Protein AF-A0A964Z1P3-F1 (afdb_monomer_lite)

Foldseek 3Di:
DDDPPVQDWDDPDLFKIKGDDAQVRLVVLLVLLVVLLVVLDDDPVQVPDDPVCVVVQFRPDDDPDPDQLVCLQQPFPDDPDPVVSRVVCRRPSNVSSVVLSVLSVVVSVQRDHGPDMRIDTPVNVVSVVSNVVSSVSNVD

Radius of gyration: 18.12 Å; chains: 1; bounding box: 51×29×46 Å

Structure (mmCIF, N/CA/C/O backbone):
data_AF-A0A964Z1P3-F1
#
_entry.id   AF-A0A964Z1P3-F1
#
loop_
_atom_site.group_PDB
_atom_site.id
_atom_site.type_symbol
_atom_site.label_atom_id
_atom_site.label_alt_id
_atom_site.label_comp_id
_atom_site.label_asym_id
_atom_site.label_entity_id
_atom_site.label_seq_id
_atom_site.pdbx_PDB_ins_code
_atom_site.Cartn_x
_atom_site.Cartn_y
_atom_site.Cartn_z
_atom_site.occupancy
_atom_site.B_iso_or_equiv
_atom_site.auth_seq_id
_atom_site.auth_comp_id
_atom_site.auth_asym_id
_atom_site.auth_atom_id
_atom_site.pdbx_PDB_model_num
ATOM 1 N N . MET A 1 1 ? -24.487 -14.563 20.158 1.00 34.97 1 MET A N 1
ATOM 2 C CA . MET A 1 1 ? -25.260 -13.878 19.104 1.00 34.97 1 MET A CA 1
ATOM 3 C C . MET A 1 1 ? -24.322 -12.837 18.525 1.00 34.97 1 MET A C 1
ATOM 5 O O . MET A 1 1 ? -24.200 -11.764 19.094 1.00 34.97 1 MET A O 1
ATOM 9 N N . ASN A 1 2 ? -23.524 -13.231 17.530 1.00 41.66 2 ASN A N 1
ATOM 10 C CA . ASN A 1 2 ? -22.541 -12.340 16.921 1.00 41.66 2 ASN A CA 1
ATOM 11 C C . ASN A 1 2 ? -23.286 -11.519 15.876 1.00 41.66 2 ASN A C 1
ATOM 13 O O . ASN A 1 2 ? -23.612 -12.035 14.813 1.00 41.66 2 ASN A O 1
ATOM 17 N N . GLU A 1 3 ? -23.618 -10.276 16.211 1.00 46.94 3 GLU A N 1
ATOM 18 C CA . GLU A 1 3 ? -23.947 -9.300 15.181 1.00 46.94 3 GLU A CA 1
ATOM 19 C C . GLU A 1 3 ? -22.719 -9.181 14.276 1.00 46.94 3 GLU A C 1
ATOM 21 O O . GLU A 1 3 ? -21.628 -8.854 14.752 1.00 46.94 3 GLU A O 1
ATOM 26 N N . GLU A 1 4 ? -22.883 -9.449 12.980 1.00 50.59 4 GLU A N 1
ATOM 27 C CA . GLU A 1 4 ? -21.974 -8.951 11.952 1.00 50.59 4 GLU A CA 1
ATOM 28 C C . GLU A 1 4 ? -22.030 -7.422 12.005 1.00 50.59 4 GLU A C 1
ATOM 30 O O . GLU A 1 4 ? -22.740 -6.753 11.253 1.00 50.59 4 GLU A O 1
ATOM 35 N N . LYS A 1 5 ? -21.308 -6.835 12.964 1.00 59.16 5 LYS A N 1
ATOM 36 C CA . LYS A 1 5 ? -21.015 -5.412 12.957 1.00 59.16 5 LYS A CA 1
ATOM 37 C C . LYS A 1 5 ? -20.279 -5.171 11.659 1.00 59.16 5 LYS A C 1
ATOM 39 O O . LYS A 1 5 ? -19.130 -5.560 11.538 1.00 59.16 5 LYS A O 1
ATOM 44 N N . ASN A 1 6 ? -20.960 -4.562 10.698 1.00 55.72 6 ASN A N 1
ATOM 45 C CA . ASN A 1 6 ? -20.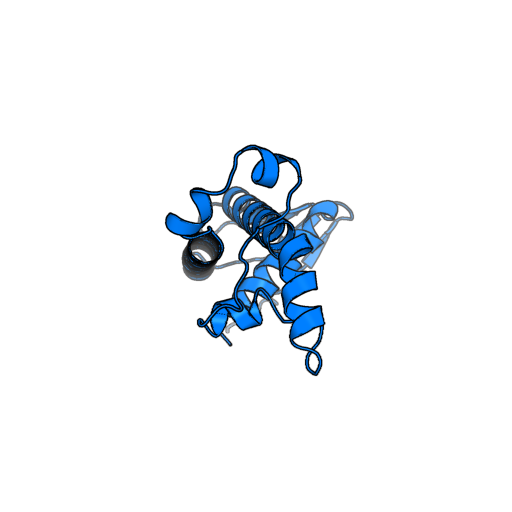388 -4.148 9.427 1.00 55.72 6 ASN A CA 1
ATOM 46 C C . ASN A 1 6 ? -19.047 -3.429 9.698 1.00 55.72 6 ASN A C 1
ATOM 48 O O . ASN A 1 6 ? -19.063 -2.318 10.243 1.00 55.72 6 ASN A O 1
ATOM 52 N N . ARG A 1 7 ? -17.922 -4.120 9.437 1.00 75.12 7 ARG A N 1
ATOM 53 C CA . ARG A 1 7 ? -16.548 -3.719 9.810 1.00 75.12 7 ARG A CA 1
ATOM 54 C C . ARG A 1 7 ? -15.865 -2.859 8.740 1.00 75.12 7 ARG A C 1
ATOM 56 O O . ARG A 1 7 ? -14.712 -2.489 8.898 1.00 75.12 7 ARG A O 1
ATOM 63 N N . GLY A 1 8 ? -16.562 -2.556 7.645 1.00 85.38 8 GLY A N 1
ATOM 64 C CA . GLY A 1 8 ? -16.033 -1.727 6.566 1.00 85.38 8 GLY A CA 1
ATOM 65 C C . GLY A 1 8 ? -15.976 -0.238 6.910 1.00 85.38 8 GLY A C 1
ATOM 66 O O . GLY A 1 8 ? -16.410 0.202 7.977 1.00 85.38 8 GLY A O 1
ATOM 67 N N . PHE A 1 9 ? -15.479 0.545 5.955 1.00 92.50 9 PHE A N 1
ATOM 68 C CA . PHE A 1 9 ? -15.463 2.001 6.043 1.00 92.50 9 PHE A CA 1
ATOM 69 C C . PHE A 1 9 ? -16.868 2.574 6.219 1.00 92.50 9 PHE A C 1
ATOM 71 O O . PHE A 1 9 ? -17.793 2.232 5.477 1.00 92.50 9 PHE A O 1
ATOM 78 N N . LYS A 1 10 ? -17.012 3.498 7.169 1.00 92.75 10 LYS A N 1
ATOM 79 C CA . LYS A 1 10 ? -18.256 4.227 7.421 1.00 92.75 10 LYS A CA 1
ATOM 80 C C . LYS A 1 10 ? -18.004 5.716 7.348 1.00 92.75 10 LYS A C 1
ATOM 82 O O . LYS A 1 10 ? -17.102 6.237 7.990 1.00 92.75 10 LYS A O 1
ATOM 87 N N . LYS A 1 11 ? -18.821 6.422 6.576 1.00 93.19 11 LYS A N 1
ATOM 88 C CA . LYS A 1 11 ? -18.827 7.882 6.610 1.00 93.19 11 LYS A CA 1
ATOM 89 C C . LYS A 1 11 ? -19.460 8.329 7.933 1.00 93.19 11 LYS A C 1
ATOM 91 O O . LYS A 1 11 ? -20.631 8.041 8.159 1.00 93.19 11 LYS A O 1
ATOM 96 N N . GLU A 1 12 ? -18.691 9.000 8.789 1.00 88.50 12 GLU A N 1
ATOM 97 C CA . GLU A 1 12 ? -19.182 9.587 10.050 1.00 88.50 12 GLU A CA 1
ATOM 98 C C . GLU A 1 12 ? -19.747 10.985 9.789 1.00 88.50 12 GLU A C 1
ATOM 100 O O . GLU A 1 12 ? -20.869 11.306 10.172 1.00 88.50 12 GLU A O 1
ATOM 105 N N . THR A 1 13 ? -18.965 11.812 9.090 1.00 91.44 13 THR A N 1
ATOM 106 C CA . THR A 1 13 ? -19.312 13.181 8.691 1.00 91.44 13 THR A CA 1
ATOM 107 C C . THR A 1 13 ? -18.771 13.461 7.287 1.00 91.44 13 THR A C 1
ATOM 109 O O . THR A 1 13 ? -18.138 12.605 6.669 1.00 91.44 13 THR A O 1
ATOM 112 N N . ASP A 1 14 ? -18.990 14.662 6.748 1.00 92.31 14 ASP A N 1
ATOM 113 C CA . ASP A 1 14 ? -18.321 15.076 5.505 1.00 92.31 14 ASP A CA 1
ATOM 114 C C . ASP A 1 14 ? -16.795 15.187 5.664 1.00 92.31 14 ASP A C 1
ATOM 116 O O . ASP A 1 14 ? -16.054 15.041 4.692 1.00 92.31 14 ASP A O 1
ATOM 120 N N . GLU A 1 15 ? -16.309 15.356 6.894 1.00 95.00 15 GLU A N 1
ATOM 121 C CA . GLU A 1 15 ? -14.888 15.510 7.209 1.00 95.00 15 GLU A CA 1
ATOM 122 C C . GLU A 1 15 ? -14.187 14.205 7.594 1.00 95.00 15 GLU A C 1
ATOM 124 O O . GLU A 1 15 ? -12.958 14.145 7.501 1.00 95.00 15 GLU A O 1
ATOM 129 N N . PHE A 1 16 ? -14.931 13.173 8.011 1.00 94.81 16 PHE A N 1
ATOM 130 C CA . PHE A 1 16 ? -14.352 11.941 8.544 1.00 94.81 16 PHE A CA 1
ATOM 131 C C . PHE A 1 16 ? -15.017 10.658 8.039 1.00 94.81 16 PHE A C 1
ATOM 133 O O . PHE A 1 16 ? -16.242 10.525 7.970 1.00 94.81 16 PHE A O 1
ATOM 140 N N . VAL A 1 17 ? -14.166 9.664 7.804 1.00 95.25 17 VAL A N 1
ATOM 141 C CA . VAL A 1 17 ? -14.505 8.257 7.595 1.00 95.25 17 VAL A CA 1
ATOM 142 C C . VAL A 1 17 ? -13.933 7.457 8.766 1.00 95.25 17 VAL A C 1
ATOM 144 O O . VAL A 1 17 ? -12.785 7.666 9.153 1.00 95.25 17 VAL A O 1
ATOM 147 N N . SER A 1 18 ? -14.713 6.549 9.345 1.00 93.62 18 SER A N 1
ATOM 148 C CA . SER A 1 18 ? -14.265 5.632 10.390 1.00 93.62 18 SER A CA 1
ATOM 149 C C . SER A 1 18 ? -14.058 4.215 9.858 1.00 93.62 18 SER A C 1
ATOM 151 O O . SER A 1 18 ? -14.740 3.762 8.934 1.00 93.62 18 SER A O 1
ATOM 153 N N . LEU A 1 19 ? -13.094 3.515 10.453 1.00 92.31 19 LEU A N 1
ATOM 154 C CA . LEU A 1 19 ? -12.837 2.091 10.258 1.00 92.31 19 LEU A CA 1
ATOM 155 C C . LEU A 1 19 ? -12.567 1.465 11.629 1.00 92.31 19 LEU A C 1
ATOM 157 O O . LEU A 1 19 ? -11.793 1.998 12.423 1.00 92.31 19 LEU A O 1
ATOM 161 N N . PHE A 1 20 ? -13.217 0.343 11.920 1.00 90.62 20 PHE A N 1
ATOM 162 C CA . PHE A 1 20 ? -12.948 -0.413 13.138 1.00 90.62 20 PHE A CA 1
ATOM 163 C C . PHE A 1 20 ? -11.982 -1.551 12.816 1.00 90.62 20 PHE A C 1
ATOM 165 O O . PHE A 1 20 ? -12.289 -2.361 11.945 1.00 90.62 20 PHE A O 1
ATOM 172 N N . LEU A 1 21 ? -10.852 -1.597 13.523 1.00 90.50 21 LEU A N 1
ATOM 173 C CA . LEU A 1 21 ? -9.865 -2.670 13.444 1.00 90.50 21 LEU A CA 1
ATOM 174 C C . LEU A 1 21 ? -9.630 -3.238 14.845 1.00 90.50 21 LEU A C 1
ATOM 176 O O . LEU A 1 21 ? -9.477 -2.488 15.810 1.00 90.50 21 LEU A O 1
ATOM 180 N N . GLU A 1 22 ? -9.602 -4.560 14.958 1.00 91.62 22 GLU A N 1
ATOM 181 C CA . GLU A 1 22 ? -9.231 -5.257 16.188 1.00 91.62 22 GLU A CA 1
ATOM 182 C C . GLU A 1 22 ? -7.721 -5.104 16.460 1.00 91.62 22 GLU A C 1
ATOM 184 O O . GLU A 1 22 ? -6.942 -4.919 15.522 1.00 91.62 22 GLU A O 1
ATOM 189 N N . PRO A 1 23 ? -7.256 -5.240 17.718 1.00 92.38 23 PRO A N 1
ATOM 190 C CA . PRO A 1 23 ? -5.832 -5.162 18.062 1.00 92.38 23 PRO A CA 1
ATOM 191 C C . PRO A 1 23 ? -4.921 -6.010 17.173 1.00 92.38 23 PRO A C 1
ATOM 193 O O . PRO A 1 23 ? -3.850 -5.565 16.764 1.00 92.38 23 PRO A O 1
ATOM 196 N N . LEU A 1 24 ? -5.364 -7.229 16.846 1.00 92.75 24 LEU A N 1
ATOM 197 C CA . LEU A 1 24 ? -4.620 -8.133 15.976 1.00 92.75 24 LEU A CA 1
ATOM 198 C C . LEU A 1 24 ? -4.585 -7.637 14.526 1.00 92.75 24 LEU A C 1
ATOM 200 O O . LEU A 1 24 ? -3.561 -7.779 13.868 1.00 92.75 24 LEU A O 1
ATOM 204 N N . GLU A 1 25 ? -5.677 -7.048 14.034 1.00 93.25 25 GLU A N 1
ATOM 205 C CA . GLU A 1 25 ? -5.746 -6.478 12.685 1.00 93.25 25 GLU A CA 1
ATOM 206 C C . GLU A 1 25 ? -4.837 -5.249 12.571 1.00 93.25 25 GLU A C 1
ATOM 208 O O . GLU A 1 25 ? -4.132 -5.118 11.575 1.00 93.25 25 GLU A O 1
ATOM 213 N N . ILE A 1 26 ? -4.787 -4.395 13.603 1.00 93.69 26 ILE A N 1
ATOM 214 C CA . ILE A 1 26 ? -3.851 -3.261 13.668 1.00 93.69 26 ILE A CA 1
ATOM 215 C C . ILE A 1 26 ? -2.409 -3.769 13.656 1.00 93.69 26 ILE A C 1
ATOM 217 O O . ILE A 1 26 ? -1.622 -3.330 12.825 1.00 93.69 26 ILE A O 1
ATOM 221 N N . ALA A 1 27 ? -2.067 -4.726 14.524 1.00 94.19 27 ALA A N 1
ATOM 222 C CA . ALA A 1 27 ? -0.715 -5.278 14.589 1.00 94.19 27 ALA A CA 1
ATOM 223 C C . ALA A 1 27 ? -0.290 -5.921 13.258 1.00 94.19 27 ALA A C 1
ATOM 225 O O . ALA A 1 27 ? 0.810 -5.665 12.769 1.00 94.19 27 ALA A O 1
ATOM 226 N N . LEU A 1 28 ? -1.178 -6.710 12.644 1.00 94.94 28 LEU A N 1
ATOM 227 C CA . LEU A 1 28 ? -0.928 -7.334 11.348 1.00 94.94 28 LEU A CA 1
ATOM 228 C C . LEU A 1 28 ? -0.746 -6.285 10.247 1.00 94.94 28 LEU A C 1
ATOM 230 O O . LEU A 1 28 ? 0.199 -6.379 9.466 1.00 94.94 28 LEU A O 1
ATOM 234 N N . LEU A 1 29 ? -1.627 -5.285 10.186 1.00 95.25 29 LEU A N 1
ATOM 235 C CA . LEU A 1 29 ? -1.549 -4.220 9.192 1.00 95.25 29 LEU A CA 1
ATOM 236 C C . LEU A 1 29 ? -0.252 -3.417 9.338 1.00 95.25 29 LEU A C 1
ATOM 238 O O . LEU A 1 29 ? 0.402 -3.157 8.332 1.00 95.25 29 LEU A O 1
ATOM 242 N N . THR A 1 30 ? 0.156 -3.093 10.568 1.00 96.44 30 THR A N 1
ATOM 243 C CA . THR A 1 30 ? 1.444 -2.448 10.858 1.00 96.44 30 THR A CA 1
ATOM 244 C C . THR A 1 30 ? 2.601 -3.257 10.281 1.00 96.44 30 THR A C 1
ATOM 246 O O . THR A 1 30 ? 3.358 -2.737 9.465 1.00 96.44 30 THR A O 1
ATOM 249 N N . THR A 1 31 ? 2.690 -4.550 10.613 1.00 97.44 31 THR A N 1
ATOM 250 C CA . THR A 1 31 ? 3.768 -5.417 10.112 1.00 97.44 31 THR A CA 1
ATOM 251 C C . THR A 1 31 ? 3.768 -5.524 8.586 1.00 97.44 31 THR A C 1
ATOM 253 O O . THR A 1 31 ? 4.828 -5.453 7.967 1.00 97.44 31 THR A O 1
ATOM 256 N N . LEU A 1 32 ? 2.600 -5.667 7.953 1.00 97.75 32 LEU A N 1
ATOM 257 C CA . LEU A 1 32 ? 2.504 -5.768 6.493 1.00 97.75 32 LEU A CA 1
ATOM 258 C C . LEU A 1 32 ? 2.932 -4.470 5.796 1.00 97.75 32 LEU A C 1
ATOM 260 O O . LEU A 1 32 ? 3.622 -4.512 4.777 1.00 97.75 32 LEU A O 1
ATOM 264 N N . ILE A 1 33 ? 2.554 -3.312 6.339 1.00 97.94 33 ILE A N 1
ATOM 265 C CA . ILE A 1 33 ? 2.956 -2.020 5.776 1.00 97.94 33 ILE A CA 1
ATOM 266 C C . ILE A 1 33 ? 4.465 -1.794 5.959 1.00 97.94 33 ILE A C 1
ATOM 268 O O . ILE A 1 33 ? 5.123 -1.329 5.028 1.00 97.94 33 ILE A O 1
ATOM 272 N N . GLU A 1 34 ? 5.040 -2.164 7.105 1.00 97.81 34 GLU A N 1
ATOM 273 C CA . GLU A 1 34 ? 6.493 -2.113 7.332 1.00 97.81 34 GLU A CA 1
ATOM 274 C C . GLU A 1 34 ? 7.261 -3.003 6.345 1.00 97.81 34 GLU A C 1
ATOM 276 O O . GLU A 1 34 ? 8.266 -2.573 5.774 1.00 97.81 34 GLU A O 1
ATOM 281 N N . GLN A 1 35 ? 6.760 -4.213 6.079 1.00 96.50 35 GLN A N 1
ATOM 282 C CA . GLN A 1 35 ? 7.329 -5.113 5.074 1.00 96.50 35 GLN A CA 1
ATOM 283 C C . GLN A 1 35 ? 7.271 -4.511 3.666 1.00 96.50 35 GLN A C 1
ATOM 285 O O . GLN A 1 35 ? 8.262 -4.569 2.942 1.00 96.50 35 GLN A O 1
ATOM 290 N N . ILE A 1 36 ? 6.154 -3.880 3.288 1.00 96.50 36 ILE A N 1
ATOM 291 C CA . ILE A 1 36 ? 6.029 -3.184 1.997 1.00 96.50 36 ILE A CA 1
ATOM 292 C C . ILE A 1 36 ? 7.026 -2.034 1.886 1.00 96.50 36 ILE A C 1
ATOM 294 O O . ILE A 1 36 ? 7.656 -1.881 0.843 1.00 96.50 36 ILE A O 1
ATOM 298 N N . ILE A 1 37 ? 7.196 -1.236 2.942 1.00 96.94 37 ILE A N 1
ATOM 299 C CA . ILE A 1 37 ? 8.196 -0.161 2.955 1.00 96.94 37 ILE A CA 1
ATOM 300 C C . ILE A 1 37 ? 9.589 -0.749 2.737 1.00 96.94 37 ILE A C 1
ATOM 302 O O . ILE A 1 37 ? 10.299 -0.289 1.848 1.00 96.94 37 ILE A O 1
ATOM 306 N N . SER A 1 38 ? 9.949 -1.791 3.491 1.00 94.44 38 SER A N 1
ATOM 307 C CA . SER A 1 38 ? 11.250 -2.451 3.359 1.00 94.44 38 SER A CA 1
ATOM 308 C C . SER A 1 38 ? 11.477 -3.033 1.964 1.00 94.44 38 SER A C 1
ATOM 310 O O . SER A 1 38 ? 12.603 -3.009 1.484 1.00 94.44 38 SER A O 1
ATOM 312 N N . LEU A 1 39 ? 10.433 -3.558 1.320 1.00 93.00 39 LEU A N 1
ATOM 313 C CA . LEU A 1 39 ? 10.505 -4.123 -0.027 1.00 93.00 39 LEU A CA 1
ATOM 314 C C . LEU A 1 39 ? 10.656 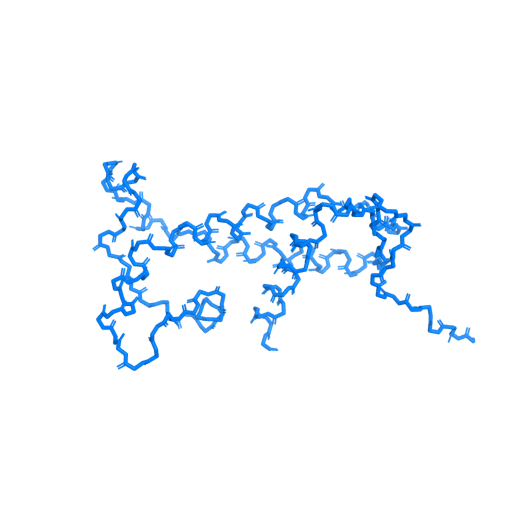-3.037 -1.108 1.00 93.00 39 LEU A C 1
ATOM 316 O O . LEU A 1 39 ? 11.303 -3.247 -2.132 1.00 93.00 39 LEU A O 1
ATOM 320 N N . LEU A 1 40 ? 10.025 -1.879 -0.906 1.00 92.75 40 LEU A N 1
ATOM 321 C CA . LEU A 1 40 ? 10.049 -0.772 -1.863 1.00 92.75 40 LEU A CA 1
ATOM 322 C C . LEU A 1 40 ? 11.311 0.086 -1.759 1.00 92.75 40 LEU A C 1
ATOM 324 O O . LEU A 1 40 ? 11.643 0.772 -2.733 1.00 92.75 40 LEU A O 1
ATOM 328 N N . GLU A 1 41 ? 11.992 0.076 -0.613 1.00 90.31 41 GLU A N 1
ATOM 329 C CA . GLU A 1 41 ? 13.271 0.757 -0.447 1.00 90.31 41 GLU A CA 1
ATOM 330 C C . GLU A 1 41 ? 14.322 0.165 -1.408 1.00 90.31 41 GLU A C 1
ATOM 332 O O . GLU A 1 41 ? 14.474 -1.053 -1.475 1.00 90.31 41 GLU A O 1
ATOM 337 N N . PRO A 1 42 ? 15.034 1.005 -2.183 1.00 74.25 42 PRO A N 1
ATOM 338 C CA . PRO A 1 42 ? 16.013 0.525 -3.153 1.00 74.25 42 PRO A CA 1
ATOM 339 C C . PRO A 1 42 ? 17.177 -0.186 -2.456 1.00 74.25 42 PRO A C 1
ATOM 341 O O . PRO A 1 42 ? 17.602 0.219 -1.362 1.00 74.25 42 PRO A O 1
ATOM 344 N N . GLU A 1 43 ? 17.726 -1.210 -3.111 1.00 69.19 43 GLU A N 1
ATOM 345 C CA . GLU A 1 43 ? 18.898 -1.927 -2.608 1.00 69.19 43 GLU A CA 1
ATOM 346 C C . GLU A 1 43 ? 20.117 -0.993 -2.510 1.00 69.19 43 GLU A C 1
ATOM 348 O O . GLU A 1 43 ? 20.234 0.004 -3.227 1.00 69.19 43 GLU A O 1
ATOM 353 N N . GLU A 1 44 ? 21.066 -1.293 -1.616 1.00 58.22 44 GLU A N 1
ATOM 3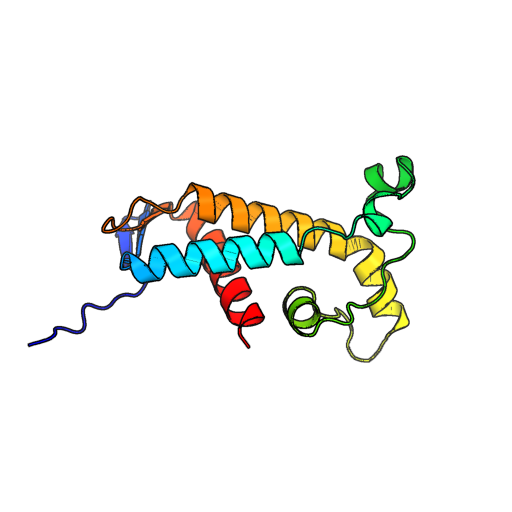54 C CA . GLU A 1 44 ? 22.234 -0.426 -1.386 1.00 58.22 44 GLU A CA 1
ATOM 355 C C . GLU A 1 44 ? 23.063 -0.174 -2.655 1.00 58.22 44 GLU A C 1
ATOM 357 O O . GLU A 1 44 ? 23.587 0.924 -2.837 1.00 58.22 44 GLU A O 1
ATOM 362 N N . HIS A 1 45 ? 23.113 -1.136 -3.578 1.00 54.69 45 HIS A N 1
ATOM 363 C CA . HIS A 1 45 ? 23.817 -0.995 -4.855 1.00 54.69 45 HIS A CA 1
ATOM 364 C C . HIS A 1 45 ? 23.136 -0.025 -5.839 1.00 54.69 45 HIS A C 1
ATOM 366 O O . HIS A 1 45 ? 23.803 0.511 -6.722 1.00 54.69 45 HIS A O 1
ATOM 372 N N . GLU A 1 46 ? 21.841 0.257 -5.670 1.00 56.09 46 GLU A N 1
ATOM 373 C CA . GLU A 1 46 ? 21.105 1.275 -6.437 1.00 56.09 46 GLU A CA 1
ATOM 374 C C . GLU A 1 46 ? 21.242 2.673 -5.809 1.00 56.09 46 GLU A C 1
ATOM 376 O O . GLU A 1 46 ? 21.042 3.693 -6.468 1.00 56.09 46 GLU A O 1
ATOM 381 N N . LYS A 1 47 ? 21.650 2.759 -4.535 1.00 53.44 47 LYS A N 1
ATOM 382 C CA . LYS A 1 47 ? 21.901 4.040 -3.853 1.00 53.44 47 LYS A CA 1
ATOM 383 C C . LYS A 1 47 ? 23.205 4.705 -4.296 1.00 53.44 47 LYS A C 1
ATOM 385 O O . LYS A 1 47 ? 23.371 5.897 -4.030 1.00 53.44 47 LYS A O 1
ATOM 390 N N . ASP A 1 48 ? 24.090 3.994 -4.993 1.00 52.03 48 ASP A N 1
ATOM 391 C CA . ASP A 1 48 ? 25.405 4.483 -5.441 1.00 52.03 48 ASP A CA 1
ATOM 392 C C . ASP A 1 48 ? 25.366 5.203 -6.809 1.00 52.03 48 ASP A C 1
ATOM 394 O O . ASP A 1 48 ? 26.374 5.384 -7.490 1.00 52.03 48 ASP A O 1
ATOM 398 N N . LEU A 1 49 ? 24.171 5.626 -7.237 1.00 56.97 49 LEU A N 1
ATOM 399 C CA . LEU A 1 49 ? 23.982 6.427 -8.443 1.00 56.97 49 LEU A CA 1
ATOM 400 C C . LEU A 1 49 ? 24.610 7.823 -8.317 1.00 56.97 49 LEU A C 1
ATOM 402 O O . LEU A 1 49 ? 24.591 8.446 -7.249 1.00 56.97 49 LEU A O 1
ATOM 406 N N . ASP A 1 50 ? 25.094 8.324 -9.459 1.00 65.44 50 ASP A N 1
ATOM 407 C CA . ASP A 1 50 ? 25.620 9.679 -9.651 1.00 65.44 50 ASP A CA 1
ATOM 408 C C . ASP A 1 50 ? 24.701 10.726 -8.978 1.00 65.44 50 ASP A C 1
ATOM 410 O O . ASP A 1 50 ? 23.495 10.760 -9.258 1.00 65.44 50 ASP A O 1
ATOM 414 N N . PRO A 1 51 ? 25.231 11.601 -8.100 1.00 65.12 51 PRO A N 1
ATOM 415 C CA . PRO A 1 51 ? 24.474 12.685 -7.479 1.00 65.12 51 PRO A CA 1
ATOM 416 C C . PRO A 1 51 ? 23.643 13.524 -8.461 1.00 65.12 51 PRO A C 1
ATOM 418 O O . PRO A 1 51 ? 22.554 13.970 -8.099 1.00 65.12 51 PRO A O 1
ATOM 421 N N . LEU A 1 52 ? 24.102 13.713 -9.704 1.00 69.81 52 LEU A N 1
ATOM 422 C CA . LEU A 1 52 ? 23.345 14.446 -10.719 1.00 69.81 52 LEU A CA 1
ATOM 423 C C . LEU A 1 52 ? 22.128 13.651 -11.217 1.00 69.81 52 LEU A C 1
ATOM 425 O O . LEU A 1 52 ? 21.041 14.210 -11.354 1.00 69.81 52 LEU A O 1
ATOM 429 N N . ALA A 1 53 ? 22.271 12.338 -11.408 1.00 63.94 53 ALA A N 1
ATOM 430 C CA . ALA A 1 53 ? 21.162 11.448 -11.755 1.00 63.94 53 ALA A CA 1
ATOM 431 C C . ALA A 1 53 ? 20.080 11.448 -10.660 1.00 63.94 53 ALA A C 1
ATOM 433 O O . ALA A 1 53 ? 18.884 11.474 -10.962 1.00 63.94 53 ALA A O 1
ATOM 434 N N . LYS A 1 54 ? 20.491 11.546 -9.385 1.00 64.81 54 LYS A N 1
ATOM 435 C CA . LYS A 1 54 ? 19.559 11.650 -8.255 1.00 64.81 54 LYS A CA 1
ATOM 436 C C . LYS A 1 54 ? 18.702 12.912 -8.290 1.00 64.81 54 LYS A C 1
ATOM 438 O O . LYS A 1 54 ? 17.531 12.831 -7.922 1.00 64.81 54 LYS A O 1
ATOM 443 N N . VAL A 1 55 ? 19.279 14.036 -8.720 1.00 64.31 55 VAL A N 1
ATOM 444 C CA . VAL A 1 55 ? 18.601 15.340 -8.835 1.00 64.31 55 VAL A CA 1
ATOM 445 C C . VAL A 1 55 ? 17.658 15.381 -10.038 1.00 64.31 55 VAL A C 1
ATOM 447 O O . VAL A 1 55 ? 16.593 15.984 -9.956 1.00 64.31 55 VAL A O 1
ATOM 450 N N . VAL A 1 56 ? 18.031 14.733 -11.144 1.00 68.06 56 VAL A N 1
ATOM 451 C CA . VAL A 1 56 ? 17.236 14.723 -12.385 1.00 68.06 56 VAL A CA 1
ATOM 452 C C . VAL A 1 56 ? 16.171 13.610 -12.386 1.00 68.06 56 VAL A C 1
ATOM 454 O O . VAL A 1 56 ? 15.234 13.664 -13.175 1.00 68.06 56 VAL A O 1
ATOM 457 N N . GLY A 1 57 ? 16.268 12.630 -11.479 1.00 59.44 57 GLY A N 1
ATOM 458 C CA . GLY A 1 57 ? 15.284 11.551 -11.330 1.00 59.44 57 GLY A CA 1
ATOM 459 C C . GLY A 1 57 ? 15.391 10.458 -12.397 1.00 59.44 57 GLY A C 1
ATOM 460 O O . GLY A 1 57 ? 14.393 9.820 -12.708 1.00 59.44 57 GLY A O 1
ATOM 461 N N . ILE A 1 58 ? 16.580 10.263 -12.978 1.00 58.84 58 ILE A N 1
ATOM 462 C CA . ILE A 1 58 ? 16.824 9.267 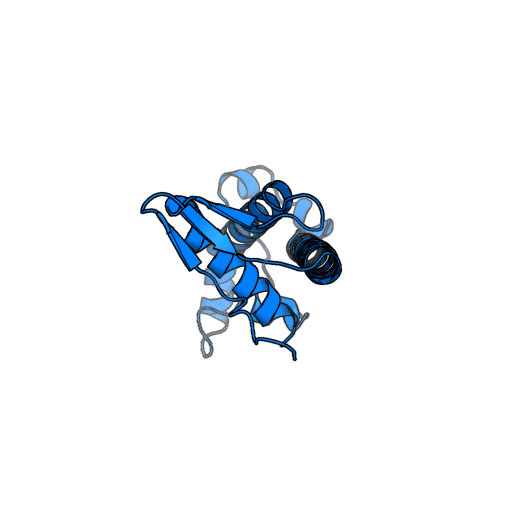-14.029 1.00 58.84 58 ILE A CA 1
ATOM 463 C C . ILE A 1 58 ? 17.734 8.178 -13.470 1.00 58.84 58 ILE A C 1
ATOM 465 O O . ILE A 1 58 ? 18.927 8.421 -13.286 1.00 58.84 58 ILE A O 1
ATOM 469 N N . ASP A 1 59 ? 17.215 6.965 -13.289 1.00 61.72 59 ASP A N 1
ATOM 470 C CA . ASP A 1 59 ? 18.048 5.829 -12.885 1.00 61.72 59 ASP A CA 1
ATOM 471 C C . ASP A 1 59 ? 18.721 5.224 -14.124 1.00 61.72 59 ASP A C 1
ATOM 473 O O . ASP A 1 59 ? 18.080 4.761 -15.063 1.00 61.72 59 ASP A O 1
ATOM 477 N N . SER A 1 60 ? 20.052 5.265 -14.194 1.00 54.12 60 SER A N 1
ATOM 478 C CA . SER A 1 60 ? 20.801 4.814 -15.381 1.00 54.12 60 SER A CA 1
ATOM 479 C C . SER A 1 60 ? 20.718 3.300 -15.626 1.00 54.12 60 SER A C 1
ATOM 481 O O . SER A 1 60 ? 21.065 2.845 -16.717 1.00 54.12 60 SER A O 1
ATOM 483 N N . LYS A 1 61 ? 20.236 2.537 -14.636 1.00 55.16 61 LYS A N 1
ATOM 484 C CA . LYS A 1 61 ? 19.986 1.095 -14.687 1.00 55.16 61 LYS A CA 1
ATOM 485 C C . LYS A 1 61 ? 18.770 0.758 -13.821 1.00 55.16 61 LYS A C 1
ATOM 487 O O . LYS A 1 61 ? 18.933 0.424 -12.657 1.00 55.16 61 LYS A O 1
ATOM 492 N N . THR A 1 62 ? 17.567 0.840 -14.376 1.00 59.47 62 THR A N 1
ATOM 493 C CA . THR A 1 62 ? 16.447 0.062 -13.829 1.00 59.47 62 THR A CA 1
ATOM 494 C C . THR A 1 62 ? 16.373 -1.239 -14.612 1.00 59.47 62 THR A C 1
ATOM 496 O O . THR A 1 62 ? 16.426 -1.255 -15.843 1.00 59.47 62 THR A O 1
ATOM 499 N N . THR A 1 63 ? 16.329 -2.346 -13.891 1.00 65.12 63 THR A N 1
ATOM 500 C CA . THR A 1 63 ? 16.045 -3.662 -14.450 1.00 65.12 63 THR A CA 1
ATOM 501 C C . THR A 1 63 ? 14.759 -4.147 -13.822 1.00 65.12 63 THR A C 1
ATOM 503 O O . THR A 1 63 ? 14.565 -3.977 -12.621 1.00 65.12 63 THR A O 1
ATOM 506 N N . ARG A 1 64 ? 13.896 -4.771 -14.627 1.00 74.12 64 ARG A N 1
ATOM 507 C CA . ARG A 1 64 ? 12.656 -5.383 -14.146 1.00 74.12 64 ARG A CA 1
ATOM 508 C C . ARG A 1 64 ? 12.916 -6.216 -12.871 1.00 74.12 64 ARG A C 1
ATOM 510 O O . ARG A 1 64 ? 13.804 -7.073 -12.914 1.00 74.12 64 ARG A O 1
ATOM 517 N N . PRO A 1 65 ? 12.156 -6.005 -11.778 1.00 74.69 65 PRO A N 1
ATOM 518 C CA . PRO A 1 65 ? 12.309 -6.794 -10.560 1.00 74.69 65 PRO A CA 1
ATOM 519 C C . PRO A 1 65 ? 12.133 -8.292 -10.828 1.00 74.69 65 PRO A C 1
ATOM 521 O O . PRO A 1 65 ? 11.276 -8.690 -11.617 1.00 74.69 65 PRO A O 1
ATOM 524 N N . ILE A 1 66 ? 12.938 -9.119 -10.159 1.00 75.88 66 ILE A N 1
ATOM 525 C CA . ILE A 1 66 ? 12.804 -10.587 -10.198 1.00 75.88 66 ILE A CA 1
ATOM 526 C C . ILE A 1 66 ? 11.720 -11.055 -9.212 1.00 75.88 66 ILE A C 1
ATOM 528 O O . ILE A 1 66 ? 11.131 -12.115 -9.396 1.00 75.88 66 ILE A O 1
ATOM 532 N N . ASP A 1 67 ? 11.446 -10.262 -8.175 1.00 87.31 67 ASP A N 1
ATOM 533 C CA . ASP A 1 67 ? 10.452 -10.563 -7.148 1.00 87.31 67 ASP A CA 1
ATOM 534 C C . ASP A 1 67 ? 9.016 -10.345 -7.671 1.00 87.31 67 ASP A C 1
ATOM 536 O O . ASP A 1 67 ? 8.645 -9.242 -8.086 1.00 87.31 67 ASP A O 1
ATOM 540 N N . ASP A 1 68 ? 8.193 -11.395 -7.616 1.00 89.19 68 ASP A N 1
ATOM 541 C CA . ASP A 1 68 ? 6.790 -11.382 -8.048 1.00 89.19 68 ASP A CA 1
ATOM 542 C C . ASP A 1 68 ? 5.925 -10.365 -7.282 1.00 89.19 68 ASP A C 1
ATOM 544 O O . ASP A 1 68 ? 4.980 -9.804 -7.841 1.00 89.19 68 ASP A O 1
ATOM 548 N N . VAL A 1 69 ? 6.232 -10.109 -6.008 1.00 92.81 69 VAL A N 1
ATOM 549 C CA . VAL A 1 69 ? 5.546 -9.111 -5.177 1.00 92.81 69 VAL A CA 1
ATOM 550 C C . VAL A 1 69 ? 5.852 -7.712 -5.703 1.00 92.81 69 VAL A C 1
ATOM 552 O O . VAL A 1 69 ? 4.937 -6.909 -5.905 1.00 92.81 69 VAL A O 1
ATOM 555 N N . LEU A 1 70 ? 7.123 -7.433 -6.009 1.00 91.25 70 LEU A N 1
ATOM 556 C CA . LEU A 1 70 ? 7.523 -6.165 -6.621 1.00 91.25 70 LEU A CA 1
ATOM 557 C C . LEU A 1 70 ? 6.905 -5.982 -8.004 1.00 91.25 70 LEU A C 1
ATOM 559 O O . LEU A 1 70 ? 6.469 -4.879 -8.310 1.00 91.25 70 LEU A O 1
ATOM 563 N N . LEU A 1 71 ? 6.781 -7.039 -8.808 1.00 91.12 71 LEU A N 1
ATOM 564 C CA . LEU A 1 71 ? 6.101 -6.961 -10.106 1.00 91.12 71 LEU A CA 1
ATOM 565 C C . LEU A 1 71 ? 4.611 -6.618 -9.987 1.00 91.12 71 LEU A C 1
ATOM 567 O O . LEU A 1 71 ? 4.060 -5.968 -10.873 1.00 91.12 71 LEU A O 1
ATOM 571 N N . ARG A 1 72 ? 3.945 -7.019 -8.897 1.00 93.81 72 ARG A N 1
ATOM 572 C CA . ARG A 1 72 ? 2.554 -6.611 -8.626 1.00 93.81 72 ARG A CA 1
ATOM 573 C C . ARG A 1 72 ? 2.466 -5.171 -8.131 1.00 93.81 72 ARG A C 1
ATOM 575 O O . ARG A 1 72 ? 1.522 -4.468 -8.487 1.00 93.81 72 ARG A O 1
ATOM 582 N N . LEU A 1 73 ? 3.422 -4.733 -7.312 1.00 93.75 73 LEU A N 1
ATOM 583 C CA . LEU A 1 73 ? 3.460 -3.374 -6.762 1.00 93.75 73 LEU A CA 1
ATOM 584 C C . LEU A 1 73 ? 3.943 -2.328 -7.779 1.00 93.75 73 LEU A C 1
ATOM 586 O O . LEU A 1 73 ? 3.498 -1.180 -7.727 1.00 93.75 73 LEU A O 1
ATOM 590 N N . LEU A 1 74 ? 4.831 -2.720 -8.689 1.00 92.00 74 LEU A N 1
ATOM 591 C CA . LEU A 1 74 ? 5.495 -1.895 -9.700 1.00 92.00 74 LEU A CA 1
ATOM 592 C C . LEU A 1 74 ? 5.348 -2.556 -11.086 1.00 92.00 74 LEU A C 1
ATOM 594 O O . LEU A 1 74 ? 6.332 -3.032 -11.661 1.00 92.00 74 LEU A O 1
ATOM 598 N N . PRO A 1 75 ? 4.114 -2.631 -11.616 1.00 89.88 75 PRO A N 1
ATOM 599 C CA . PRO A 1 75 ? 3.842 -3.341 -12.857 1.00 89.88 75 PRO A CA 1
ATOM 600 C C . PRO A 1 75 ? 4.432 -2.634 -14.081 1.00 89.88 75 PRO A C 1
ATOM 602 O O . PRO A 1 75 ? 4.588 -1.413 -14.120 1.00 89.88 75 PRO A O 1
ATOM 605 N N . ASP A 1 76 ? 4.699 -3.425 -15.117 1.00 87.88 76 ASP A N 1
ATOM 606 C CA . ASP A 1 76 ? 5.124 -2.952 -16.433 1.00 87.88 76 ASP A CA 1
ATOM 607 C C . ASP A 1 76 ? 4.029 -2.070 -17.057 1.00 87.88 76 ASP A C 1
ATOM 609 O O . ASP A 1 76 ? 2.868 -2.475 -17.140 1.00 87.88 76 ASP A O 1
ATOM 613 N N . ALA A 1 77 ? 4.396 -0.882 -17.546 1.00 88.00 77 ALA A N 1
ATOM 614 C CA . ALA A 1 77 ? 3.459 -0.003 -18.254 1.00 88.00 77 ALA A CA 1
ATOM 615 C C . ALA A 1 77 ? 3.080 -0.532 -19.648 1.00 88.00 77 ALA A C 1
ATOM 617 O O . ALA A 1 77 ? 2.000 -0.226 -20.153 1.00 88.00 77 ALA A O 1
ATOM 618 N N . TYR A 1 78 ? 3.957 -1.342 -20.249 1.00 87.38 78 TYR A N 1
ATOM 619 C CA . TYR A 1 78 ? 3.774 -1.957 -21.559 1.00 87.38 78 TYR A CA 1
ATOM 620 C C . TYR A 1 78 ? 4.056 -3.458 -21.449 1.00 87.38 78 TYR A C 1
ATOM 622 O O . TYR A 1 78 ? 5.149 -3.851 -21.054 1.00 87.38 78 TYR A O 1
ATOM 630 N N . GLN A 1 79 ? 3.069 -4.300 -21.771 1.00 85.12 79 GLN A N 1
ATOM 631 C CA . GLN A 1 79 ? 3.206 -5.760 -21.636 1.00 85.12 79 GLN A CA 1
ATOM 632 C C . GLN A 1 79 ? 3.931 -6.407 -22.823 1.00 85.12 79 GLN A C 1
ATOM 634 O O . GLN A 1 79 ? 4.657 -7.381 -22.634 1.00 85.12 79 GLN A O 1
ATOM 639 N N . ASP A 1 80 ? 3.769 -5.839 -24.020 1.00 90.50 80 ASP A N 1
ATOM 640 C CA . ASP A 1 80 ? 4.268 -6.416 -25.275 1.00 90.50 80 ASP A CA 1
ATOM 641 C C . ASP A 1 80 ? 5.501 -5.687 -25.839 1.00 90.50 80 ASP A C 1
ATOM 643 O O . ASP A 1 80 ? 6.043 -6.090 -26.867 1.00 90.50 80 ASP A O 1
ATOM 647 N N . ASP A 1 81 ? 5.963 -4.625 -25.171 1.00 91.69 81 ASP A N 1
ATOM 648 C CA . ASP A 1 81 ? 7.123 -3.831 -25.584 1.00 91.69 81 ASP A CA 1
ATOM 649 C C . ASP A 1 81 ? 8.101 -3.673 -24.418 1.00 91.69 81 ASP A C 1
ATOM 651 O O . ASP A 1 81 ? 7.941 -2.827 -23.534 1.00 91.69 81 ASP A O 1
ATOM 655 N N . LYS A 1 82 ? 9.124 -4.531 -24.415 1.00 87.19 82 LYS A N 1
ATOM 656 C CA . LYS A 1 82 ? 10.133 -4.558 -23.358 1.00 87.19 82 LYS A CA 1
ATOM 657 C C . LYS A 1 82 ? 10.981 -3.285 -23.338 1.00 87.19 82 LYS A C 1
ATOM 659 O O . LYS A 1 82 ? 11.301 -2.803 -22.256 1.00 87.19 82 LYS A O 1
ATOM 664 N N . GLU A 1 83 ? 11.353 -2.751 -24.500 1.00 87.50 83 GLU A N 1
ATOM 665 C CA . GLU A 1 83 ? 12.209 -1.561 -24.568 1.00 87.50 83 GLU A CA 1
ATOM 666 C C . GLU A 1 83 ? 11.462 -0.340 -24.028 1.00 87.50 83 GLU A C 1
ATOM 668 O O . GLU A 1 83 ? 11.991 0.375 -23.175 1.00 87.50 83 GLU A O 1
ATOM 673 N N . ALA A 1 84 ? 10.198 -0.167 -24.427 1.00 88.25 84 ALA A N 1
ATOM 674 C CA . ALA A 1 84 ? 9.347 0.892 -23.894 1.00 88.25 84 ALA A CA 1
ATOM 675 C C . ALA A 1 84 ? 9.053 0.710 -22.393 1.00 88.25 84 ALA A C 1
ATOM 677 O O . ALA A 1 84 ? 9.009 1.692 -21.649 1.00 88.25 84 ALA A O 1
ATOM 678 N N . ALA A 1 85 ? 8.865 -0.527 -21.917 1.00 89.06 85 ALA A N 1
ATOM 679 C CA . ALA A 1 85 ? 8.662 -0.808 -20.494 1.00 89.06 85 ALA A CA 1
ATOM 680 C C . ALA A 1 85 ? 9.895 -0.457 -19.643 1.00 89.06 85 ALA A C 1
ATOM 682 O O . ALA A 1 85 ? 9.753 0.148 -18.577 1.00 89.06 85 ALA A O 1
ATOM 683 N N . ASP A 1 86 ? 11.095 -0.807 -20.114 1.00 86.56 86 ASP A N 1
ATOM 684 C CA . ASP A 1 86 ? 12.357 -0.507 -19.430 1.00 86.56 86 ASP A CA 1
ATOM 685 C C . ASP A 1 86 ? 12.645 1.009 -19.434 1.00 86.56 86 ASP A C 1
ATOM 687 O O . ASP A 1 86 ? 13.039 1.573 -18.409 1.00 86.56 86 ASP A O 1
ATOM 691 N N . GLU A 1 87 ? 12.370 1.705 -20.544 1.00 85.81 87 GLU A N 1
ATOM 692 C CA . GLU A 1 87 ? 12.470 3.167 -20.613 1.00 85.81 87 GLU A CA 1
ATOM 693 C C . GLU A 1 87 ? 11.465 3.854 -19.676 1.00 85.81 87 GLU A C 1
ATOM 695 O O . GLU A 1 87 ? 11.823 4.765 -18.929 1.00 85.81 87 GLU A O 1
ATOM 700 N N . PHE A 1 88 ? 10.214 3.391 -19.641 1.00 88.31 88 PHE A N 1
ATOM 701 C CA . PHE A 1 88 ? 9.202 3.954 -18.752 1.00 88.31 88 PHE A CA 1
ATOM 702 C C . PHE A 1 88 ? 9.578 3.796 -17.276 1.00 88.31 88 PHE A C 1
ATOM 704 O O . PHE A 1 88 ? 9.470 4.757 -16.504 1.00 88.31 88 PHE A O 1
ATOM 711 N N . ARG A 1 89 ? 10.062 2.614 -16.869 1.00 87.75 89 ARG A N 1
ATOM 712 C CA . ARG A 1 89 ? 10.552 2.398 -15.499 1.00 87.75 89 ARG A CA 1
ATOM 713 C C . ARG A 1 89 ? 11.654 3.377 -15.138 1.00 87.75 89 ARG A C 1
ATOM 715 O O . ARG A 1 89 ? 11.621 3.948 -14.050 1.00 87.75 89 ARG A O 1
ATOM 722 N N . ARG A 1 90 ? 12.579 3.626 -16.068 1.00 83.25 90 ARG A N 1
ATOM 723 C CA . ARG A 1 90 ? 13.765 4.460 -15.836 1.00 83.25 90 ARG A CA 1
ATOM 724 C C . ARG A 1 90 ? 13.405 5.877 -15.409 1.00 83.25 90 ARG A C 1
ATOM 726 O O . ARG A 1 90 ? 14.161 6.505 -14.670 1.00 83.25 90 ARG A O 1
ATOM 733 N N . PHE A 1 91 ? 12.257 6.359 -15.868 1.00 83.19 91 PHE A N 1
ATOM 734 C CA . PHE A 1 91 ? 11.769 7.699 -15.572 1.00 83.19 91 PHE A CA 1
ATOM 735 C C . PHE A 1 91 ? 10.729 7.756 -14.450 1.00 83.19 91 PHE A C 1
ATOM 737 O O . PHE A 1 91 ? 10.504 8.832 -13.901 1.00 83.19 91 PHE A O 1
ATOM 744 N N . THR A 1 92 ? 10.065 6.646 -14.112 1.00 86.50 92 THR A N 1
ATOM 745 C CA . THR A 1 92 ? 8.871 6.684 -13.246 1.00 86.50 92 THR A CA 1
ATOM 746 C C . THR A 1 92 ? 8.976 5.837 -11.987 1.00 86.50 92 THR A C 1
ATOM 748 O O . THR A 1 92 ? 8.411 6.228 -10.962 1.00 86.50 92 THR A O 1
ATOM 751 N N . GLU A 1 93 ? 9.711 4.723 -12.014 1.00 89.44 93 GLU A N 1
ATOM 752 C CA . GLU A 1 93 ? 9.681 3.725 -10.941 1.00 89.44 93 GLU A CA 1
ATOM 753 C C . GLU A 1 93 ? 10.137 4.316 -9.608 1.00 89.44 93 GLU A C 1
ATOM 755 O O . GLU A 1 93 ? 9.472 4.128 -8.590 1.00 89.44 93 GLU A O 1
ATOM 760 N N . ARG A 1 94 ? 11.207 5.114 -9.620 1.00 88.06 94 ARG A N 1
ATOM 761 C CA . ARG A 1 94 ? 11.691 5.795 -8.419 1.00 88.06 94 ARG A CA 1
ATOM 762 C C . ARG A 1 94 ? 10.625 6.688 -7.790 1.00 88.06 94 ARG A C 1
ATOM 764 O O . ARG A 1 94 ? 10.346 6.566 -6.600 1.00 88.06 94 ARG A O 1
ATOM 771 N N . SER A 1 95 ? 9.994 7.550 -8.587 1.00 89.81 95 SER A N 1
ATOM 772 C CA . SER A 1 95 ? 8.934 8.439 -8.093 1.00 89.81 95 SER A CA 1
ATOM 773 C C . SER A 1 95 ? 7.724 7.656 -7.566 1.00 89.81 95 SER A C 1
ATOM 775 O O . SER A 1 95 ? 7.110 8.048 -6.573 1.00 89.81 95 SER A O 1
ATOM 777 N N . LEU A 1 96 ? 7.417 6.509 -8.184 1.00 92.88 96 LEU A N 1
ATOM 778 C CA . LEU A 1 96 ? 6.347 5.618 -7.752 1.00 92.88 96 LEU A CA 1
ATOM 779 C C . LEU A 1 96 ? 6.681 4.944 -6.413 1.00 92.88 96 LEU A C 1
ATOM 781 O O . LEU A 1 96 ? 5.833 4.930 -5.520 1.00 92.88 96 LEU A O 1
ATOM 785 N N . ARG A 1 97 ? 7.911 4.441 -6.243 1.00 94.19 97 ARG A N 1
ATOM 786 C CA . ARG A 1 97 ? 8.414 3.890 -4.972 1.00 94.19 97 ARG A CA 1
ATOM 787 C C . ARG A 1 97 ? 8.360 4.935 -3.864 1.00 94.19 97 ARG A C 1
ATOM 789 O O . ARG A 1 97 ? 7.779 4.676 -2.813 1.00 94.19 97 ARG A O 1
ATOM 796 N N . GLU A 1 98 ? 8.889 6.132 -4.117 1.00 94.12 98 GLU A N 1
ATOM 797 C CA . GLU A 1 98 ? 8.881 7.245 -3.160 1.00 94.12 98 GLU A CA 1
ATOM 798 C C . GLU A 1 98 ? 7.449 7.611 -2.732 1.00 94.12 98 GLU A C 1
ATOM 800 O O . GLU A 1 98 ? 7.180 7.774 -1.538 1.00 94.12 98 GLU A O 1
ATOM 805 N N . LEU A 1 99 ? 6.501 7.676 -3.676 1.00 95.88 99 LEU A N 1
ATOM 806 C CA . LEU A 1 99 ? 5.094 7.955 -3.379 1.00 95.88 99 LEU A CA 1
ATOM 807 C C . LEU A 1 99 ? 4.438 6.839 -2.552 1.00 95.88 99 LEU A C 1
ATOM 809 O O . LEU A 1 99 ? 3.738 7.132 -1.580 1.00 95.88 99 LEU A O 1
ATOM 813 N N . LYS A 1 100 ? 4.668 5.571 -2.911 1.00 97.56 100 LYS A N 1
ATOM 814 C CA . LYS A 1 100 ? 4.136 4.414 -2.175 1.00 97.56 100 LYS A CA 1
ATOM 815 C C . LYS A 1 100 ? 4.676 4.360 -0.749 1.00 97.56 100 LYS A C 1
ATOM 817 O O . LYS A 1 100 ? 3.885 4.259 0.186 1.00 97.56 100 LYS A O 1
ATOM 822 N N . ILE A 1 101 ? 5.988 4.530 -0.568 1.00 97.88 101 ILE A N 1
ATOM 823 C CA . ILE A 1 101 ? 6.630 4.589 0.754 1.00 97.88 101 ILE A CA 1
ATOM 824 C C . ILE A 1 101 ? 6.071 5.755 1.575 1.00 97.88 101 ILE A C 1
ATOM 826 O O . ILE A 1 101 ? 5.742 5.578 2.746 1.00 97.88 101 ILE A O 1
ATOM 830 N N . LYS A 1 102 ? 5.921 6.943 0.976 1.00 98.12 102 LYS A N 1
ATOM 831 C CA . LYS A 1 102 ? 5.350 8.111 1.660 1.00 98.12 102 LYS A CA 1
ATOM 832 C C . LYS A 1 102 ? 3.931 7.834 2.159 1.00 98.12 102 LYS A C 1
ATOM 834 O O . LYS A 1 102 ? 3.624 8.132 3.310 1.00 98.12 102 LYS A O 1
ATOM 839 N N . ASN A 1 103 ? 3.080 7.261 1.311 1.00 98.38 103 ASN A N 1
ATOM 840 C CA . ASN A 1 103 ? 1.711 6.906 1.677 1.00 98.38 103 ASN A CA 1
ATOM 841 C C . ASN A 1 103 ? 1.685 5.836 2.778 1.00 98.38 103 ASN A C 1
ATOM 843 O O . ASN A 1 103 ? 0.960 5.991 3.754 1.00 98.38 103 ASN A O 1
ATOM 847 N N . ALA A 1 104 ? 2.507 4.793 2.657 1.00 98.12 104 ALA A N 1
ATOM 848 C CA . ALA A 1 104 ? 2.636 3.731 3.651 1.00 98.12 104 ALA A CA 1
ATOM 849 C C . ALA A 1 104 ? 3.042 4.276 5.033 1.00 98.12 104 ALA A C 1
ATOM 851 O O . ALA A 1 104 ? 2.379 3.989 6.029 1.00 98.12 104 ALA A O 1
ATOM 852 N N . ARG A 1 105 ? 4.071 5.136 5.086 1.00 98.06 105 ARG A N 1
ATOM 853 C CA . ARG A 1 105 ? 4.519 5.804 6.323 1.00 98.06 105 ARG A CA 1
ATOM 854 C C . ARG A 1 105 ? 3.427 6.684 6.925 1.00 98.06 105 ARG A C 1
ATOM 856 O O . ARG A 1 105 ? 3.186 6.608 8.123 1.00 98.06 105 ARG A O 1
ATOM 863 N N . TYR A 1 106 ? 2.715 7.445 6.093 1.00 97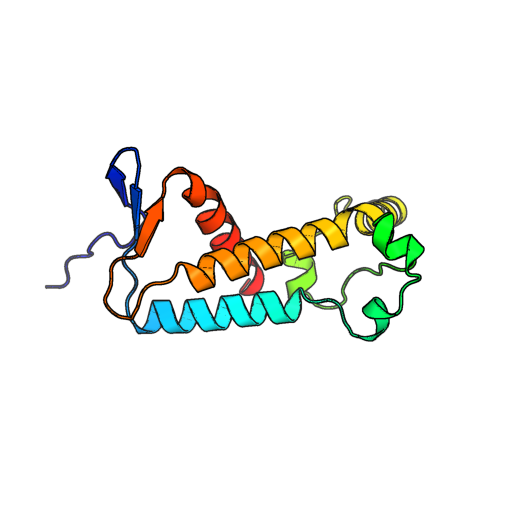.50 106 TYR A N 1
ATOM 864 C CA . TYR A 1 106 ? 1.582 8.250 6.547 1.00 97.50 106 TYR A CA 1
ATOM 865 C C . TYR A 1 106 ? 0.487 7.395 7.208 1.00 97.50 106 TYR A C 1
ATOM 867 O O . TYR A 1 106 ? -0.052 7.785 8.242 1.00 97.50 106 TYR A O 1
ATOM 875 N N . ILE A 1 107 ? 0.170 6.218 6.650 1.00 96.06 107 ILE A N 1
ATOM 876 C CA . ILE A 1 107 ? -0.812 5.312 7.259 1.00 96.06 107 ILE A CA 1
ATOM 877 C C . ILE A 1 107 ? -0.311 4.771 8.595 1.00 96.06 107 ILE A C 1
ATOM 879 O O . ILE A 1 107 ? -1.069 4.847 9.559 1.00 96.06 107 ILE A O 1
ATOM 883 N N . LEU A 1 108 ? 0.946 4.315 8.681 1.00 95.81 108 LEU A N 1
ATOM 884 C CA . LEU A 1 108 ? 1.550 3.855 9.941 1.00 95.81 108 LEU A CA 1
ATOM 885 C C . LEU A 1 108 ? 1.468 4.914 11.043 1.00 95.81 108 LEU A C 1
ATOM 887 O O . LEU A 1 108 ? 1.044 4.613 12.152 1.00 95.81 108 LEU A O 1
ATOM 891 N N . GLU A 1 109 ? 1.809 6.163 10.723 1.00 94.88 109 GLU A N 1
ATOM 892 C CA . GLU A 1 109 ? 1.724 7.291 11.660 1.00 94.88 109 GLU A CA 1
ATOM 893 C C . GLU A 1 109 ? 0.279 7.624 12.072 1.00 94.88 109 GLU A C 1
ATOM 895 O O . GLU A 1 109 ? 0.055 8.239 13.114 1.00 94.88 109 GLU A O 1
ATOM 900 N N . SER A 1 110 ? -0.707 7.246 11.253 1.00 92.31 110 SER A N 1
ATOM 901 C CA . SER A 1 110 ? -2.131 7.502 11.495 1.00 92.31 110 SER A CA 1
ATOM 902 C C . SER A 1 110 ? -2.875 6.344 12.169 1.00 92.31 110 SER A C 1
ATOM 904 O O . SER A 1 110 ? -4.045 6.512 12.530 1.00 92.31 110 SER A O 1
ATOM 906 N N . LEU A 1 111 ? -2.234 5.179 12.322 1.00 92.25 111 LEU A N 1
ATOM 907 C CA . LEU A 1 111 ? -2.825 4.044 13.022 1.00 92.25 111 LEU A CA 1
ATOM 908 C C . LEU A 1 111 ? -2.933 4.372 14.517 1.00 92.25 111 LEU A C 1
ATOM 910 O O . LEU A 1 111 ? -1.955 4.811 15.123 1.00 92.25 111 LEU A O 1
ATOM 914 N N . PRO A 1 112 ? -4.118 4.205 15.122 1.00 88.38 112 PRO A N 1
ATOM 915 C CA . PRO A 1 112 ? -4.293 4.477 16.534 1.00 88.38 112 PRO A CA 1
ATOM 916 C C . PRO A 1 112 ? -3.755 3.317 17.385 1.00 88.38 112 PRO A C 1
ATOM 918 O O . PRO A 1 112 ? -3.441 2.238 16.879 1.00 88.38 112 PRO A O 1
ATOM 921 N N . GLU A 1 113 ? -3.716 3.528 18.700 1.00 84.94 113 GLU A N 1
ATOM 922 C CA . GLU A 1 113 ? -3.477 2.450 19.662 1.00 84.94 113 GLU A CA 1
ATOM 923 C C . GLU A 1 113 ? -4.520 1.321 19.504 1.00 84.94 113 GLU A C 1
ATOM 925 O O . GLU A 1 113 ? -5.647 1.577 19.054 1.00 84.94 113 GLU A O 1
ATOM 930 N N . PRO A 1 114 ? -4.190 0.079 19.908 1.00 78.44 114 PRO A N 1
ATOM 931 C CA . PRO A 1 114 ? -5.136 -1.032 19.921 1.00 78.44 114 PRO A CA 1
ATOM 932 C C . PRO A 1 114 ? -6.489 -0.683 20.566 1.00 78.44 114 PRO A C 1
ATOM 934 O O . PRO A 1 114 ? -6.562 0.115 21.500 1.00 78.44 114 PRO A O 1
ATOM 937 N N . ASP A 1 115 ? -7.566 -1.295 20.060 1.00 77.56 115 ASP A N 1
ATOM 938 C CA . ASP A 1 115 ? -8.964 -1.101 20.495 1.00 77.56 115 ASP A CA 1
ATOM 939 C C . ASP A 1 115 ? -9.580 0.283 20.208 1.00 77.56 115 ASP A C 1
ATOM 941 O O . ASP A 1 115 ? -10.721 0.559 20.598 1.00 77.56 115 ASP A O 1
ATOM 945 N N . GLN A 1 116 ? -8.882 1.158 19.480 1.00 83.31 116 GLN A N 1
ATOM 946 C CA . GLN A 1 116 ? -9.432 2.435 19.029 1.00 83.31 116 GLN A CA 1
ATOM 947 C C . GLN A 1 116 ? -9.983 2.359 17.602 1.00 83.31 116 GLN A C 1
ATOM 949 O O . GLN A 1 116 ? -9.438 1.712 16.712 1.00 83.31 116 GLN A O 1
ATOM 954 N N . THR A 1 117 ? -11.077 3.084 17.358 1.00 86.62 117 THR A N 1
ATOM 955 C CA . THR A 1 117 ? -11.599 3.263 15.997 1.00 86.62 117 THR A CA 1
ATOM 956 C C . THR A 1 117 ? -10.674 4.186 15.214 1.00 86.62 117 THR A C 1
ATOM 958 O O . THR A 1 117 ? -10.416 5.315 15.638 1.00 86.62 117 THR A O 1
ATOM 961 N N . VAL A 1 118 ? -10.231 3.736 14.043 1.00 91.50 118 VAL A N 1
ATOM 962 C CA . VAL A 1 118 ? -9.455 4.547 13.109 1.00 91.50 118 VAL A CA 1
ATOM 963 C C . VAL A 1 118 ? -10.340 5.681 12.601 1.00 91.50 118 VAL A C 1
ATOM 965 O O . VAL A 1 118 ? -11.400 5.442 12.019 1.00 91.50 118 VAL A O 1
ATOM 968 N N . LYS A 1 119 ? -9.899 6.925 12.804 1.00 92.94 119 LYS A N 1
ATOM 969 C CA . LYS A 1 119 ? -10.554 8.122 12.266 1.00 92.94 119 LYS A CA 1
ATOM 970 C C . LYS A 1 119 ? -9.728 8.692 11.125 1.00 92.94 119 LYS A C 1
ATOM 972 O O . LYS A 1 119 ? -8.666 9.268 11.335 1.00 92.94 119 LYS A O 1
ATOM 977 N N . ILE A 1 120 ? -10.257 8.568 9.919 1.00 95.06 120 ILE A N 1
ATOM 978 C CA . ILE A 1 120 ? -9.616 8.984 8.679 1.00 95.06 120 ILE A CA 1
ATOM 979 C C . ILE A 1 120 ? -10.240 10.307 8.253 1.00 95.06 120 ILE A C 1
ATOM 981 O O . ILE A 1 120 ? -11.460 10.408 8.138 1.00 95.06 120 ILE A O 1
ATOM 985 N N . LYS A 1 121 ? -9.430 11.335 7.995 1.00 95.56 121 LYS A N 1
ATOM 986 C CA . LYS A 1 121 ? -9.948 12.565 7.379 1.00 95.56 121 LYS A CA 1
ATOM 987 C C . LYS A 1 121 ? -10.395 12.240 5.956 1.00 95.56 121 LYS A C 1
ATOM 989 O O . LYS A 1 121 ? -9.652 11.597 5.221 1.00 95.56 121 LYS A O 1
ATOM 994 N N . SER A 1 122 ? -11.550 12.738 5.523 1.00 95.06 122 SER A N 1
ATOM 995 C CA . SER A 1 122 ? -12.104 12.458 4.188 1.00 95.06 122 SER A CA 1
ATOM 996 C C . SER A 1 122 ? -11.118 12.753 3.051 1.00 95.06 122 SER A C 1
ATOM 998 O O . SER A 1 122 ? -11.077 12.021 2.066 1.00 95.06 122 SER A O 1
ATOM 1000 N N . LYS A 1 123 ? -10.272 13.783 3.201 1.00 95.56 123 LYS A N 1
ATOM 1001 C CA . LYS A 1 123 ? -9.224 14.129 2.222 1.00 95.56 123 LYS A CA 1
ATOM 1002 C C . LYS A 1 123 ? -8.107 13.080 2.100 1.00 95.56 123 LYS A C 1
ATOM 1004 O O . LYS A 1 123 ? -7.494 12.972 1.045 1.00 95.56 123 LYS A O 1
ATOM 1009 N N . ASP A 1 124 ? -7.868 12.313 3.160 1.00 96.00 124 ASP A N 1
ATOM 1010 C CA . ASP A 1 124 ? -6.791 11.324 3.264 1.00 96.00 124 ASP A CA 1
ATOM 1011 C C . ASP A 1 124 ? -7.321 9.901 2.976 1.00 96.00 124 ASP A C 1
ATOM 1013 O O . ASP A 1 124 ? -6.560 8.939 2.895 1.00 96.00 124 ASP A O 1
ATOM 1017 N N . PHE A 1 125 ? -8.632 9.754 2.751 1.00 95.88 125 PHE A N 1
ATOM 1018 C CA . PHE A 1 125 ? -9.286 8.468 2.506 1.00 95.88 125 PHE A CA 1
ATOM 1019 C C . PHE A 1 125 ? -8.734 7.732 1.276 1.00 95.88 125 PHE A C 1
ATOM 1021 O O . PHE A 1 125 ? -8.558 6.517 1.302 1.00 95.88 125 PHE A O 1
ATOM 1028 N N . GLN A 1 126 ? -8.384 8.461 0.213 1.00 96.69 126 GLN A N 1
ATOM 1029 C CA . GLN A 1 126 ? -7.773 7.860 -0.97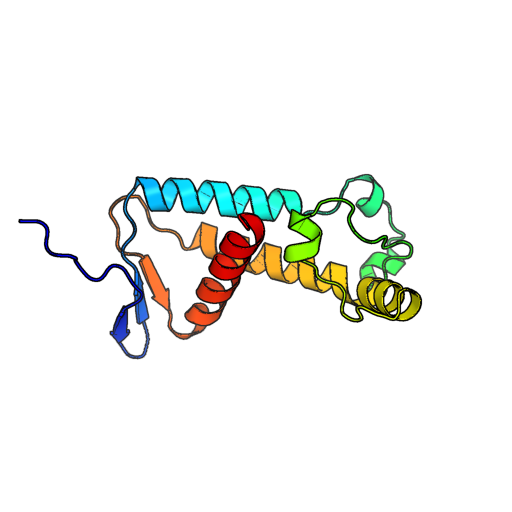9 1.00 96.69 126 GLN A CA 1
ATOM 1030 C C . GLN A 1 126 ? -6.387 7.264 -0.695 1.00 96.69 126 GLN A C 1
ATOM 1032 O O . GLN A 1 126 ? -6.028 6.242 -1.281 1.00 96.69 126 GLN A O 1
ATOM 1037 N N . ILE A 1 127 ? -5.625 7.850 0.235 1.00 97.75 127 ILE A N 1
ATOM 1038 C CA . ILE A 1 127 ? -4.322 7.318 0.655 1.00 97.75 127 ILE A CA 1
ATOM 1039 C C . ILE A 1 127 ? -4.525 5.967 1.352 1.00 97.75 127 ILE A C 1
ATOM 1041 O O . ILE A 1 127 ? -3.847 5.000 1.013 1.00 97.75 127 ILE A O 1
ATOM 1045 N N . TRP A 1 128 ? -5.518 5.874 2.244 1.00 96.62 128 TRP A N 1
ATOM 1046 C CA . TRP A 1 128 ? -5.897 4.625 2.917 1.00 96.62 128 TRP A CA 1
ATOM 1047 C C . TRP A 1 128 ? -6.263 3.516 1.929 1.00 96.62 128 TRP A C 1
ATOM 1049 O O . TRP A 1 128 ? -5.737 2.409 2.022 1.00 96.62 128 TRP A O 1
ATOM 1059 N N . LEU A 1 129 ? -7.119 3.815 0.948 1.00 96.94 129 LEU A N 1
ATOM 1060 C CA . LEU A 1 129 ? -7.498 2.840 -0.080 1.00 96.94 129 LEU A CA 1
ATOM 1061 C C . LEU A 1 129 ? -6.300 2.393 -0.927 1.00 96.94 129 LEU A C 1
ATOM 1063 O O . LEU A 1 129 ? -6.188 1.214 -1.257 1.00 96.94 129 LEU A O 1
ATOM 1067 N N . THR A 1 130 ? -5.395 3.320 -1.250 1.00 97.56 130 THR A N 1
ATOM 1068 C CA . THR A 1 130 ? -4.194 3.024 -2.041 1.00 97.56 130 THR A CA 1
ATOM 1069 C C . THR A 1 130 ? -3.266 2.067 -1.296 1.00 97.56 130 THR A C 1
ATOM 1071 O O . THR A 1 130 ? -2.872 1.047 -1.852 1.00 97.56 130 THR A O 1
ATOM 1074 N N . VAL A 1 131 ? -2.969 2.344 -0.022 1.00 97.88 131 VAL A N 1
ATOM 1075 C CA . VAL A 1 131 ? -2.075 1.499 0.787 1.00 97.88 131 VAL A CA 1
ATOM 1076 C C . VAL A 1 131 ? -2.694 0.132 1.064 1.00 97.88 131 VAL A C 1
ATOM 1078 O O . VAL A 1 131 ? -2.008 -0.877 0.947 1.00 97.88 131 VAL A O 1
ATOM 1081 N N . LEU A 1 132 ? -3.995 0.054 1.357 1.00 96.50 132 LEU A N 1
ATOM 1082 C CA . LEU A 1 132 ? -4.665 -1.240 1.528 1.00 96.50 132 LEU A CA 1
ATOM 1083 C C . LEU A 1 132 ? -4.690 -2.058 0.233 1.00 96.50 132 LEU A C 1
ATOM 1085 O O . LEU A 1 132 ? -4.567 -3.281 0.279 1.00 96.50 132 LEU A O 1
ATOM 1089 N N . ASN A 1 133 ? -4.815 -1.407 -0.925 1.00 97.44 133 ASN A N 1
ATOM 1090 C CA . ASN A 1 133 ? -4.657 -2.097 -2.199 1.00 97.44 133 ASN A CA 1
ATOM 1091 C C . ASN A 1 133 ? -3.216 -2.588 -2.408 1.00 97.44 133 ASN A C 1
ATOM 1093 O O . ASN A 1 133 ? -3.044 -3.690 -2.918 1.00 97.44 133 ASN A O 1
ATOM 1097 N N . ASP A 1 134 ? -2.202 -1.829 -1.993 1.00 97.81 134 ASP A N 1
ATOM 1098 C CA . ASP A 1 134 ? -0.805 -2.277 -2.047 1.00 97.81 134 ASP A CA 1
ATOM 1099 C C . ASP A 1 134 ? -0.571 -3.492 -1.132 1.00 97.81 134 ASP A C 1
ATOM 1101 O O . ASP A 1 134 ? 0.030 -4.473 -1.565 1.00 97.81 134 ASP A O 1
ATOM 1105 N N . VAL A 1 135 ? -1.152 -3.500 0.074 1.00 97.12 135 VAL A N 1
ATOM 1106 C CA . VAL A 1 135 ? -1.178 -4.680 0.960 1.00 97.12 135 VAL A CA 1
ATOM 1107 C C . VAL A 1 135 ? -1.835 -5.874 0.274 1.00 97.12 135 VAL A C 1
ATOM 1109 O O . VAL A 1 135 ? -1.260 -6.960 0.232 1.00 97.12 135 VAL A O 1
ATOM 1112 N N . ARG A 1 136 ? -3.012 -5.678 -0.327 1.00 96.94 136 ARG A N 1
ATOM 1113 C CA . ARG A 1 136 ? -3.710 -6.733 -1.072 1.00 96.94 136 ARG A CA 1
ATOM 1114 C C . ARG A 1 136 ? -2.857 -7.280 -2.222 1.00 96.94 136 ARG A C 1
ATOM 1116 O O . ARG A 1 136 ? -2.786 -8.490 -2.399 1.00 96.94 136 ARG A O 1
ATOM 1123 N N . LEU A 1 137 ? -2.222 -6.409 -3.007 1.00 96.62 137 LEU A N 1
ATOM 1124 C CA . LEU A 1 137 ? -1.353 -6.803 -4.120 1.00 96.62 137 LEU A CA 1
ATOM 1125 C C . LEU A 1 137 ? -0.142 -7.605 -3.645 1.00 96.62 137 LEU A C 1
ATOM 1127 O O . LEU A 1 137 ? 0.253 -8.559 -4.318 1.00 96.62 137 LEU A O 1
ATOM 1131 N N . ALA A 1 138 ? 0.428 -7.231 -2.499 1.00 94.75 138 ALA A N 1
ATOM 1132 C CA . ALA A 1 138 ? 1.578 -7.924 -1.951 1.00 94.75 138 ALA A CA 1
ATOM 1133 C C . ALA A 1 138 ? 1.242 -9.363 -1.522 1.00 94.75 138 ALA A C 1
ATOM 1135 O O . ALA A 1 138 ? 2.051 -10.270 -1.712 1.00 94.75 138 ALA A O 1
ATOM 1136 N N . LEU A 1 139 ? 0.030 -9.581 -1.003 1.00 93.62 139 LEU A N 1
ATOM 1137 C CA . LEU A 1 139 ? -0.441 -10.892 -0.544 1.00 93.62 139 LEU A CA 1
ATOM 1138 C C . LEU A 1 139 ? -0.852 -11.845 -1.682 1.00 93.62 139 LEU A C 1
ATOM 1140 O O . LEU A 1 139 ? -0.720 -13.057 -1.512 1.00 93.62 139 LEU A O 1
ATOM 1144 N N . GLY A 1 140 ? -1.273 -11.315 -2.838 1.00 87.00 140 GLY A N 1
ATOM 1145 C CA . GLY A 1 140 ? -1.719 -12.106 -3.997 1.00 87.00 140 GLY A CA 1
ATOM 1146 C C . GLY A 1 140 ? -3.231 -12.233 -4.104 1.00 87.00 140 GLY A C 1
ATOM 1147 O O . GLY A 1 140 ? -3.874 -12.648 -3.117 1.00 87.00 140 GLY A O 1
#

pLDDT: mean 85.2, std 14.69, range [34.97, 98.38]

Sequence (140 aa):
MNEEKNRGFKKETDEFVSLFLEPLEIALLTTLIEQIISLLEPEEHEKDLDPLAKVVGIDSKTTRPIDDVLLRLLPDAYQDDKEAADEFRRFTERSLRELKIKNARYILESLPEPDQTVKIKSKDFQIWLTVLNDVRLALG

Secondary structure (DSSP, 8-state):
-------S-EE-SSSEEEEE--HHHHHHHHHHHHHHHHHHSPPTTTTTS-HHHHHHT--S-----S-HHHHHHS--S-SS-HHHHHHHHHHHHHHHHHHHHHHHHHHHHHPPSTTPEEEEEGGGHHHHHHHHHHHHHHH-